Protein AF-A0A4U6MRM3-F1 (afdb_monomer_lite)

Sequence (88 aa):
EAKFIFNAERRIERIEQTQRNDAHKLIEECMIMANISAARFVEKAKEPALFRIHDKPTTEAINSFRSVLAELGLELPGGNKPEPRDYA

Radius of gyration: 20.52 Å; chains: 1; bounding box: 54×26×49 Å

Structure (mmCIF, N/CA/C/O backbone):
data_AF-A0A4U6MRM3-F1
#
_entry.id   AF-A0A4U6MRM3-F1
#
loop_
_atom_site.group_PDB
_atom_site.id
_atom_site.type_symbol
_atom_site.label_atom_id
_atom_site.label_alt_id
_atom_site.label_comp_id
_atom_site.label_asym_id
_atom_site.label_entity_id
_atom_site.label_seq_id
_atom_site.pdbx_PDB_ins_code
_atom_site.Cartn_x
_atom_site.Cartn_y
_atom_site.Cartn_z
_atom_site.occupancy
_atom_site.B_iso_or_equiv
_atom_site.auth_seq_id
_atom_site.auth_comp_id
_atom_site.auth_asym_id
_atom_site.auth_atom_id
_atom_site.pdbx_PDB_model_num
ATOM 1 N N . GLU A 1 1 ? -13.508 1.259 6.159 1.00 92.38 1 GLU A N 1
ATOM 2 C CA . GLU A 1 1 ? -14.139 2.418 5.491 1.00 92.38 1 GLU A CA 1
ATOM 3 C C . GLU A 1 1 ? -15.568 2.576 5.990 1.00 92.38 1 GLU A C 1
ATOM 5 O O . GLU A 1 1 ? -16.141 1.598 6.470 1.00 92.38 1 GLU A O 1
ATOM 10 N N . ALA A 1 2 ? -16.104 3.795 5.943 1.00 97.00 2 ALA A N 1
ATOM 11 C CA . ALA A 1 2 ? -17.479 4.072 6.344 1.00 97.00 2 ALA A CA 1
ATOM 12 C C . ALA A 1 2 ? -18.450 3.751 5.200 1.00 97.00 2 ALA A C 1
ATOM 14 O O . ALA A 1 2 ? -18.188 4.079 4.044 1.00 97.00 2 ALA A O 1
ATOM 15 N N . LYS A 1 3 ? -19.594 3.160 5.538 1.00 98.19 3 LYS A N 1
ATOM 16 C CA . LYS A 1 3 ? -20.731 2.943 4.647 1.00 98.19 3 LYS A CA 1
ATOM 17 C C . LYS A 1 3 ? -21.861 3.864 5.087 1.00 98.19 3 LYS A C 1
ATOM 19 O O . LYS A 1 3 ? -22.462 3.662 6.141 1.00 98.19 3 LYS A O 1
ATOM 24 N N . PHE A 1 4 ? -22.142 4.889 4.294 1.00 98.44 4 PHE A N 1
ATOM 25 C CA . PHE A 1 4 ? -23.243 5.804 4.578 1.00 98.44 4 PHE A CA 1
ATOM 26 C C . PHE A 1 4 ? -24.559 5.212 4.093 1.00 98.44 4 PHE A C 1
ATOM 28 O O . PHE A 1 4 ? -24.690 4.832 2.929 1.00 98.44 4 PHE A O 1
ATOM 35 N N . ILE A 1 5 ? -25.531 5.139 4.997 1.00 98.38 5 ILE A N 1
ATOM 36 C CA . ILE A 1 5 ? -26.904 4.780 4.666 1.00 98.38 5 ILE A CA 1
ATOM 37 C C . ILE A 1 5 ? -27.669 6.079 4.492 1.00 98.38 5 ILE A C 1
ATOM 39 O O . ILE A 1 5 ? -27.736 6.893 5.414 1.00 98.38 5 ILE A O 1
ATOM 43 N N . PHE A 1 6 ? -28.187 6.289 3.288 1.00 98.50 6 PHE A N 1
ATOM 44 C CA . PHE A 1 6 ? -28.886 7.512 2.930 1.00 98.50 6 PHE A CA 1
ATOM 45 C C . PHE A 1 6 ? -30.399 7.339 3.068 1.00 98.50 6 PHE A C 1
ATOM 47 O O . PHE A 1 6 ? -30.937 6.301 2.687 1.00 98.50 6 PHE A O 1
ATOM 54 N N . ASN A 1 7 ? -31.068 8.380 3.562 1.00 97.75 7 ASN A N 1
ATOM 55 C CA . ASN A 1 7 ? -32.523 8.487 3.553 1.00 97.75 7 ASN A CA 1
ATOM 56 C C . ASN A 1 7 ? -33.047 8.943 2.169 1.00 97.75 7 ASN A C 1
ATOM 58 O O . ASN A 1 7 ? -32.271 9.162 1.230 1.00 97.75 7 ASN A O 1
ATOM 62 N N . ALA A 1 8 ? -34.365 9.122 2.036 1.00 98.12 8 ALA A N 1
ATOM 63 C CA . ALA A 1 8 ? -35.005 9.534 0.782 1.00 98.12 8 ALA A CA 1
ATOM 64 C C . ALA A 1 8 ? -34.530 10.910 0.265 1.00 98.12 8 ALA A C 1
ATOM 66 O O . ALA A 1 8 ? -34.462 11.129 -0.944 1.00 98.12 8 ALA A O 1
ATOM 67 N N . GLU A 1 9 ? -34.116 11.815 1.154 1.00 98.12 9 GLU A N 1
ATOM 68 C CA . GLU A 1 9 ? -33.582 13.140 0.812 1.00 98.12 9 GLU A CA 1
ATOM 69 C C . GLU A 1 9 ? -32.077 13.120 0.494 1.00 98.12 9 GLU A C 1
ATOM 71 O O . GLU A 1 9 ? -31.454 14.176 0.366 1.00 98.12 9 GLU A O 1
ATOM 76 N N . ARG A 1 10 ? -31.473 11.928 0.370 1.00 97.19 10 ARG A N 1
ATOM 77 C CA . ARG A 1 10 ? -30.031 11.715 0.155 1.00 97.19 10 ARG A CA 1
ATOM 78 C C . ARG A 1 10 ? -29.160 12.295 1.275 1.00 97.19 10 ARG A C 1
ATOM 80 O O . ARG A 1 10 ? -27.997 12.629 1.049 1.00 97.19 10 ARG A O 1
ATOM 87 N N . ARG A 1 11 ? -29.701 12.393 2.492 1.00 98.25 11 ARG A N 1
ATOM 88 C CA . ARG A 1 11 ? -28.955 12.730 3.713 1.00 98.25 11 ARG A CA 1
ATOM 89 C C . ARG A 1 11 ? -28.542 11.462 4.444 1.00 98.25 11 ARG A C 1
ATOM 91 O O . ARG A 1 11 ? -29.190 10.429 4.307 1.00 98.25 11 ARG A O 1
ATOM 98 N N . ILE A 1 12 ? -27.454 11.538 5.207 1.00 98.31 12 ILE A N 1
ATOM 99 C CA . ILE A 1 12 ? -26.980 10.412 6.017 1.00 98.31 12 ILE A CA 1
ATOM 100 C C . ILE A 1 12 ? -28.009 10.150 7.117 1.00 98.31 12 ILE A C 1
ATOM 102 O O . ILE A 1 12 ? -28.225 10.994 7.982 1.00 98.31 12 ILE A O 1
ATOM 106 N N . GLU A 1 13 ? -28.626 8.977 7.077 1.00 98.44 13 GLU A N 1
ATOM 107 C CA . GLU A 1 13 ? -29.489 8.469 8.140 1.00 98.44 13 GLU A CA 1
ATOM 108 C C . GLU A 1 13 ? -28.642 7.843 9.250 1.00 98.44 13 GLU A C 1
ATOM 110 O O . GLU A 1 13 ? -28.848 8.104 10.432 1.00 98.44 13 GLU A O 1
ATOM 115 N N . ARG A 1 14 ? -27.647 7.038 8.859 1.00 98.12 14 ARG A N 1
ATOM 116 C CA . ARG A 1 14 ? -26.669 6.433 9.766 1.00 98.12 14 ARG A CA 1
ATOM 117 C C . ARG A 1 14 ? -25.384 6.056 9.043 1.00 98.12 14 ARG A C 1
ATOM 119 O O . ARG A 1 14 ? -25.324 5.988 7.813 1.00 98.12 14 ARG A O 1
ATOM 126 N N . ILE A 1 15 ? -24.362 5.781 9.840 1.00 98.50 15 ILE A N 1
ATOM 127 C CA . ILE A 1 15 ? -23.043 5.362 9.380 1.00 98.50 15 ILE A CA 1
ATOM 128 C C . ILE A 1 15 ? -22.808 3.936 9.869 1.00 98.50 15 ILE A C 1
ATOM 130 O O . ILE A 1 15 ? -22.895 3.660 11.062 1.00 98.50 15 ILE A O 1
ATOM 134 N N . GLU A 1 16 ? -22.508 3.038 8.938 1.00 98.25 16 GLU A N 1
ATOM 135 C CA . GLU A 1 16 ? -22.146 1.648 9.205 1.00 98.25 16 GLU A CA 1
ATOM 136 C C . GLU A 1 16 ? -20.677 1.401 8.835 1.00 98.25 16 GLU A C 1
ATOM 138 O O . GLU A 1 16 ? -20.054 2.173 8.101 1.00 98.25 16 GLU A O 1
ATOM 143 N N . GLN A 1 17 ? -20.109 0.298 9.321 1.00 98.06 17 GLN A N 1
ATOM 144 C CA . GLN A 1 17 ? -18.789 -0.161 8.899 1.00 98.06 17 GLN A CA 1
ATOM 145 C C . GLN A 1 17 ? -18.907 -1.030 7.639 1.00 98.06 17 GLN A C 1
ATOM 147 O O . GLN A 1 17 ? -19.695 -1.978 7.603 1.00 98.06 17 GLN A O 1
ATOM 152 N N . THR A 1 18 ? -18.099 -0.747 6.613 1.00 97.56 18 THR A N 1
ATOM 153 C CA . THR A 1 18 ? -18.007 -1.613 5.428 1.00 97.56 18 THR A CA 1
ATOM 154 C C . THR A 1 18 ? -17.453 -2.986 5.812 1.00 97.56 18 THR A C 1
ATOM 156 O O . THR A 1 18 ? -16.413 -3.082 6.464 1.00 97.56 18 THR A O 1
ATOM 159 N N . GLN A 1 19 ? -18.128 -4.050 5.376 1.00 97.12 19 GLN A N 1
ATOM 160 C CA . GLN A 1 19 ? -17.705 -5.434 5.599 1.00 97.12 19 GLN A CA 1
ATOM 161 C C . GLN A 1 19 ? -16.827 -5.915 4.437 1.00 97.12 19 GLN A C 1
ATOM 163 O O . GLN A 1 19 ? -17.295 -5.983 3.302 1.00 97.12 19 GLN A O 1
ATOM 168 N N . ARG A 1 20 ? -15.565 -6.274 4.714 1.00 97.69 20 ARG A N 1
ATOM 169 C CA . ARG A 1 20 ? -14.624 -6.830 3.725 1.00 97.69 20 ARG A CA 1
ATOM 170 C C . ARG A 1 20 ? -14.505 -8.341 3.909 1.00 97.69 20 ARG A C 1
ATOM 172 O O . ARG A 1 20 ? -13.784 -8.814 4.782 1.00 97.69 20 ARG A O 1
ATOM 179 N N . ASN A 1 21 ? -15.227 -9.084 3.078 1.00 97.69 21 ASN A N 1
ATOM 180 C CA . ASN A 1 21 ? -15.182 -10.549 3.032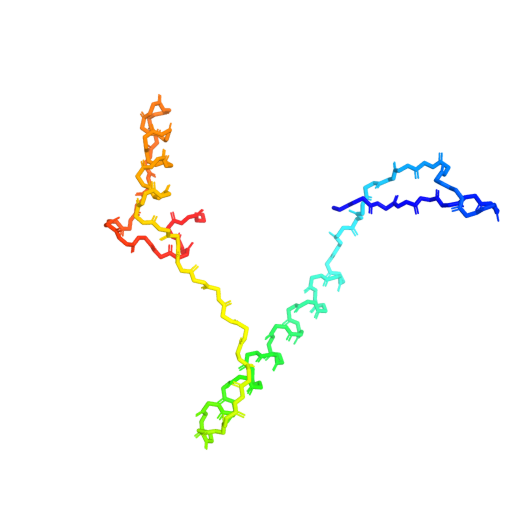 1.00 97.69 21 ASN A CA 1
ATOM 181 C C . ASN A 1 21 ? -14.232 -11.067 1.931 1.00 97.69 21 ASN A C 1
ATOM 183 O O . ASN A 1 21 ? -13.649 -10.284 1.178 1.00 97.69 21 ASN A O 1
ATOM 187 N N . ASP A 1 22 ? -14.111 -12.388 1.818 1.00 98.50 22 ASP A N 1
ATOM 188 C CA . ASP A 1 22 ? -13.171 -13.028 0.892 1.00 98.50 22 ASP A CA 1
ATOM 189 C C . ASP A 1 22 ? -13.505 -12.811 -0.587 1.00 98.50 22 ASP A C 1
ATOM 191 O 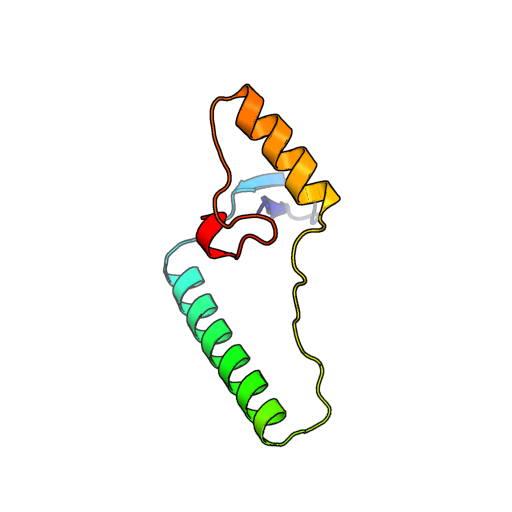O . ASP A 1 22 ? -12.592 -12.791 -1.406 1.00 98.50 22 ASP A O 1
ATOM 195 N N . ALA A 1 23 ? -14.767 -12.549 -0.944 1.00 98.44 23 ALA A N 1
ATOM 196 C CA . ALA A 1 23 ? -15.117 -12.201 -2.321 1.00 98.44 23 ALA A CA 1
ATOM 197 C C . ALA A 1 23 ? -14.467 -10.874 -2.748 1.00 98.44 23 ALA A C 1
ATOM 199 O O . ALA A 1 23 ? -13.955 -10.766 -3.860 1.00 98.44 23 ALA A O 1
ATOM 200 N N . HIS A 1 24 ? -14.421 -9.883 -1.851 1.00 98.25 24 HIS A N 1
ATOM 201 C CA . HIS A 1 24 ? -13.739 -8.615 -2.124 1.00 98.25 24 HIS A CA 1
ATOM 202 C C . HIS A 1 24 ? -12.234 -8.830 -2.319 1.00 98.25 24 HIS A C 1
ATOM 204 O O . HIS A 1 24 ? -11.665 -8.314 -3.276 1.00 98.25 24 HIS A O 1
ATOM 210 N N . LYS A 1 25 ? -11.609 -9.631 -1.442 1.00 98.12 25 LYS A N 1
ATOM 211 C CA . LYS A 1 25 ? -10.172 -9.939 -1.511 1.00 98.12 25 LYS A CA 1
ATOM 212 C C . LYS A 1 25 ? -9.817 -10.722 -2.774 1.00 98.12 25 LYS A C 1
ATOM 214 O O . LYS A 1 25 ? -8.827 -10.412 -3.416 1.00 98.12 25 LYS A O 1
ATOM 219 N N . LEU A 1 26 ? -10.640 -11.698 -3.162 1.00 98.44 26 LEU A N 1
ATOM 220 C CA . LEU A 1 26 ? -10.436 -12.476 -4.385 1.00 98.44 26 LEU A CA 1
ATOM 221 C C . LEU A 1 26 ? -10.376 -11.565 -5.613 1.00 98.44 26 LEU A C 1
ATOM 223 O O . LEU A 1 26 ? -9.448 -11.662 -6.411 1.00 98.44 26 LEU A O 1
ATOM 227 N N . ILE A 1 27 ? -11.358 -10.672 -5.752 1.00 98.62 27 ILE A N 1
ATOM 228 C CA . ILE A 1 27 ? -11.406 -9.741 -6.881 1.00 98.62 27 ILE A CA 1
ATOM 229 C C . ILE A 1 27 ? -10.211 -8.786 -6.851 1.00 98.62 27 ILE A C 1
ATOM 231 O O . ILE A 1 27 ? -9.597 -8.553 -7.890 1.00 98.62 27 ILE A O 1
ATOM 235 N N . GLU A 1 28 ? -9.850 -8.268 -5.680 1.00 98.38 28 GLU A N 1
ATOM 236 C CA . GLU A 1 28 ? -8.682 -7.403 -5.504 1.00 98.38 28 GLU A CA 1
ATOM 237 C C . GLU A 1 28 ? -7.382 -8.091 -5.935 1.00 98.38 28 GLU A C 1
ATOM 239 O O . GLU A 1 28 ? -6.656 -7.535 -6.756 1.00 98.38 28 GLU A O 1
ATOM 244 N N . GLU A 1 29 ? -7.128 -9.322 -5.489 1.00 98.50 29 GLU A N 1
ATOM 245 C CA . GLU A 1 29 ? -5.933 -10.083 -5.873 1.00 98.50 29 GLU A CA 1
ATOM 246 C C . GLU A 1 29 ? -5.905 -10.396 -7.375 1.00 98.50 29 GLU A C 1
ATOM 248 O O . GLU A 1 29 ? -4.866 -10.256 -8.028 1.00 98.50 29 GLU A O 1
ATOM 253 N N . CYS A 1 30 ? -7.052 -10.738 -7.974 1.00 98.62 30 CYS A N 1
ATOM 254 C CA . CYS A 1 30 ? -7.152 -10.898 -9.425 1.00 98.62 30 CYS A CA 1
ATOM 255 C C . CYS A 1 30 ? -6.751 -9.615 -10.167 1.00 98.62 30 CYS A C 1
ATOM 257 O O . CYS A 1 30 ? -6.005 -9.671 -11.149 1.00 98.62 30 CYS A O 1
ATOM 259 N N . MET A 1 31 ? -7.216 -8.455 -9.698 1.00 98.69 31 MET A N 1
ATOM 260 C CA . MET A 1 31 ? -6.874 -7.169 -10.306 1.00 98.69 31 MET A CA 1
ATOM 261 C C . MET A 1 31 ? -5.411 -6.788 -10.064 1.00 98.69 31 MET A C 1
ATOM 263 O O . MET A 1 31 ? -4.759 -6.286 -10.978 1.00 98.69 31 MET A O 1
ATOM 267 N N . ILE A 1 32 ? -4.856 -7.066 -8.881 1.00 98.56 32 ILE A N 1
ATOM 268 C CA . ILE A 1 32 ? -3.431 -6.863 -8.584 1.00 98.56 32 ILE A CA 1
ATOM 269 C C . ILE A 1 32 ? -2.573 -7.664 -9.568 1.00 98.56 32 ILE A C 1
ATOM 271 O O . ILE A 1 32 ? -1.661 -7.107 -10.179 1.00 98.56 32 ILE A O 1
ATOM 275 N N . MET A 1 33 ? -2.902 -8.934 -9.808 1.00 98.69 33 MET A N 1
ATOM 276 C CA . MET A 1 33 ? -2.172 -9.776 -10.761 1.00 98.69 33 MET A CA 1
ATOM 277 C C . MET A 1 33 ? -2.266 -9.265 -12.203 1.00 98.69 33 MET A C 1
ATOM 279 O O . MET A 1 33 ? -1.267 -9.283 -12.933 1.00 98.69 33 MET A O 1
ATOM 283 N N . ALA A 1 34 ? -3.433 -8.764 -12.613 1.00 98.69 34 ALA A N 1
ATOM 284 C CA . ALA A 1 34 ? -3.606 -8.128 -13.916 1.00 98.69 34 ALA A CA 1
ATOM 285 C C . ALA A 1 34 ? -2.750 -6.855 -14.042 1.00 98.69 34 ALA A C 1
ATOM 287 O O . ALA A 1 34 ? -2.039 -6.685 -15.033 1.00 98.69 34 ALA A O 1
ATOM 288 N N . ASN A 1 35 ? -2.736 -6.011 -13.009 1.00 98.56 35 ASN A N 1
ATOM 289 C CA . ASN A 1 35 ? -1.949 -4.778 -12.975 1.00 98.56 35 ASN A CA 1
ATOM 290 C C . ASN A 1 35 ? -0.440 -5.054 -13.006 1.00 98.56 35 ASN A C 1
ATOM 292 O O . ASN A 1 35 ? 0.286 -4.405 -13.759 1.00 98.56 35 ASN A O 1
ATOM 296 N N . ILE A 1 36 ? 0.037 -6.053 -12.254 1.00 98.69 36 ILE A N 1
ATOM 297 C CA . ILE A 1 36 ? 1.437 -6.504 -12.299 1.00 98.69 36 ILE A CA 1
ATOM 298 C C . ILE A 1 36 ? 1.796 -6.982 -13.710 1.00 98.69 36 ILE A C 1
ATOM 300 O O . ILE A 1 36 ? 2.870 -6.664 -14.221 1.00 98.69 36 ILE A O 1
ATOM 304 N N . SER A 1 37 ? 0.900 -7.730 -14.356 1.00 98.69 37 SER A N 1
ATOM 305 C CA . SER A 1 37 ? 1.118 -8.237 -15.713 1.00 98.69 37 SER A CA 1
ATOM 306 C C . SER A 1 37 ? 1.186 -7.107 -16.741 1.00 98.69 37 SER A C 1
ATOM 308 O O . SER A 1 37 ? 2.091 -7.102 -17.573 1.00 98.69 37 SER A O 1
ATOM 310 N N . ALA A 1 38 ? 0.288 -6.122 -16.651 1.00 98.69 38 ALA A N 1
ATOM 311 C CA . ALA A 1 38 ? 0.296 -4.942 -17.511 1.00 98.69 38 ALA A CA 1
ATOM 312 C C . ALA A 1 38 ? 1.585 -4.125 -17.340 1.00 98.69 38 ALA A C 1
ATOM 314 O O . ALA A 1 38 ? 2.236 -3.808 -18.334 1.00 98.69 38 ALA A O 1
ATOM 315 N N . ALA A 1 39 ? 1.999 -3.864 -16.094 1.00 98.69 39 ALA A N 1
ATOM 316 C CA . ALA A 1 39 ? 3.241 -3.154 -15.791 1.00 98.69 39 ALA A CA 1
ATOM 317 C C . ALA A 1 39 ? 4.466 -3.874 -16.379 1.00 98.69 39 ALA A C 1
ATOM 319 O O . ALA A 1 39 ? 5.266 -3.256 -17.077 1.00 98.69 39 ALA A O 1
ATOM 320 N N . ARG A 1 40 ? 4.572 -5.196 -16.183 1.00 98.62 40 ARG A N 1
ATOM 321 C CA . ARG A 1 40 ? 5.658 -6.012 -16.754 1.00 98.62 40 ARG A CA 1
ATOM 322 C C . ARG A 1 40 ? 5.650 -6.021 -18.280 1.00 98.62 40 ARG A C 1
ATOM 324 O O . ARG A 1 40 ? 6.711 -6.064 -18.896 1.00 98.62 40 ARG A O 1
ATOM 331 N N . PHE A 1 41 ? 4.470 -6.022 -18.897 1.00 98.75 41 PHE A N 1
ATOM 332 C CA . PHE A 1 41 ? 4.336 -6.033 -20.350 1.00 98.75 41 PHE A CA 1
ATOM 333 C C . PHE A 1 41 ? 4.886 -4.747 -20.977 1.00 98.75 41 PHE A C 1
ATOM 335 O O . PHE A 1 41 ? 5.744 -4.822 -21.858 1.00 98.75 41 PHE A O 1
ATOM 342 N N . VAL A 1 42 ? 4.449 -3.582 -20.487 1.00 98.62 42 VAL A N 1
ATOM 343 C CA . VAL A 1 42 ? 4.912 -2.281 -21.003 1.00 98.62 42 VAL A CA 1
ATOM 344 C C . VAL A 1 42 ? 6.376 -2.015 -20.651 1.00 98.62 42 VAL A C 1
ATOM 346 O O . VAL A 1 42 ? 7.126 -1.528 -21.493 1.00 98.62 42 VAL A O 1
ATOM 349 N N . GLU A 1 43 ? 6.825 -2.428 -19.460 1.00 98.44 43 GLU A N 1
ATOM 350 C CA . GLU A 1 43 ? 8.230 -2.341 -19.045 1.00 98.44 43 GLU A CA 1
ATOM 351 C C . GLU A 1 43 ? 9.137 -3.168 -19.964 1.00 98.44 43 GLU A C 1
ATOM 353 O O . GLU A 1 43 ? 10.154 -2.671 -20.450 1.00 98.44 43 GLU A O 1
ATOM 358 N N . LYS A 1 44 ? 8.745 -4.411 -20.277 1.00 98.50 44 LYS A N 1
ATOM 359 C CA . LYS A 1 44 ? 9.488 -5.278 -21.203 1.00 98.50 44 LYS A CA 1
ATOM 360 C C . LYS A 1 44 ? 9.579 -4.676 -22.605 1.00 98.50 44 LYS A C 1
ATOM 362 O O . LYS A 1 44 ? 10.611 -4.823 -23.259 1.00 98.50 44 LYS A O 1
ATOM 367 N N . ALA A 1 45 ? 8.518 -4.013 -23.062 1.00 98.44 45 ALA A N 1
ATOM 368 C CA . ALA A 1 45 ? 8.493 -3.309 -24.341 1.00 98.44 45 ALA A CA 1
ATOM 369 C C . ALA A 1 45 ? 9.265 -1.975 -24.319 1.00 98.44 45 ALA A C 1
ATOM 371 O O . ALA A 1 45 ? 9.505 -1.409 -25.381 1.00 98.44 45 ALA A O 1
ATOM 372 N N . LYS A 1 46 ? 9.676 -1.488 -23.135 1.00 98.00 46 LYS A N 1
ATOM 373 C CA . LYS A 1 46 ? 10.194 -0.126 -22.907 1.00 98.00 46 LYS A CA 1
ATOM 374 C C . LYS A 1 46 ? 9.243 0.957 -23.424 1.00 98.00 46 LYS A C 1
ATOM 376 O O . LYS A 1 46 ? 9.682 2.020 -23.860 1.00 98.00 46 LYS A O 1
ATOM 381 N N . GLU A 1 47 ? 7.947 0.671 -23.372 1.00 98.31 47 GLU A N 1
ATOM 382 C CA . GLU A 1 47 ? 6.911 1.597 -23.807 1.00 98.31 47 GLU A CA 1
ATOM 383 C C . GLU A 1 47 ? 6.731 2.695 -22.746 1.00 98.31 47 GLU A C 1
ATOM 385 O O . GLU A 1 47 ? 6.626 2.374 -21.555 1.00 98.31 47 GLU A O 1
ATOM 390 N N . PRO A 1 48 ? 6.683 3.983 -23.130 1.00 98.38 48 PRO A N 1
ATOM 391 C CA . PRO A 1 48 ? 6.342 5.054 -22.204 1.00 98.38 48 PRO A CA 1
ATOM 392 C C . PRO A 1 48 ? 4.953 4.831 -21.591 1.00 98.38 48 PRO A C 1
ATOM 394 O O . PRO A 1 48 ? 3.931 4.916 -22.267 1.00 98.38 48 PRO A O 1
ATOM 397 N N . ALA A 1 49 ? 4.911 4.566 -20.287 1.00 98.19 49 ALA A N 1
ATOM 398 C CA . ALA A 1 49 ? 3.679 4.302 -19.555 1.00 98.19 49 ALA A CA 1
ATOM 399 C C . ALA A 1 49 ? 3.725 4.911 -18.150 1.00 98.19 49 ALA A C 1
ATOM 401 O O . ALA A 1 49 ? 4.794 5.136 -17.578 1.00 98.19 49 ALA A O 1
ATOM 402 N N . LEU A 1 50 ? 2.547 5.163 -17.578 1.00 98.50 50 LEU A N 1
ATOM 403 C CA . LEU A 1 50 ? 2.422 5.598 -16.190 1.00 98.50 50 LEU A CA 1
ATOM 404 C C . LEU A 1 50 ? 2.434 4.383 -15.263 1.00 98.50 50 LEU A C 1
ATOM 406 O O . LEU A 1 50 ? 1.566 3.515 -15.348 1.00 98.50 50 LEU A O 1
ATOM 410 N N . PHE A 1 51 ? 3.392 4.354 -14.340 1.00 98.06 51 PHE A N 1
ATOM 411 C CA . PHE A 1 51 ? 3.477 3.328 -13.308 1.00 98.06 51 PHE A CA 1
ATOM 412 C C . PHE A 1 51 ? 2.800 3.789 -12.020 1.00 98.06 51 PHE A C 1
ATOM 414 O O . PHE A 1 51 ? 2.884 4.952 -11.622 1.00 98.06 51 PHE A O 1
A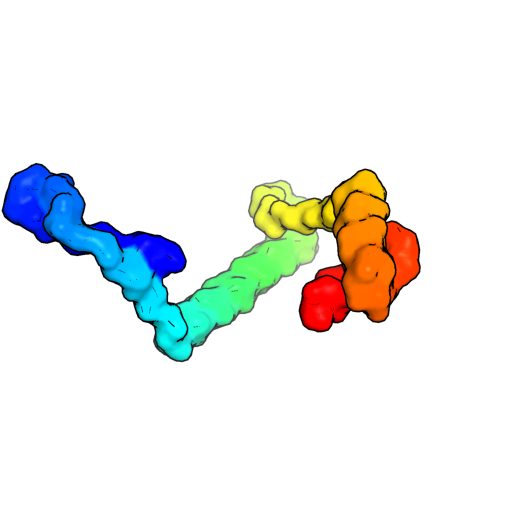TOM 421 N N . ARG A 1 52 ? 2.172 2.844 -11.318 1.00 98.25 52 ARG A N 1
ATOM 422 C CA . ARG A 1 52 ? 1.689 3.057 -9.954 1.00 98.25 52 ARG A CA 1
ATOM 423 C C . ARG A 1 52 ? 2.826 2.782 -8.969 1.00 98.25 52 ARG A C 1
ATOM 425 O O . ARG A 1 52 ? 2.912 1.691 -8.415 1.00 98.25 52 ARG A O 1
ATOM 432 N N . ILE A 1 53 ? 3.710 3.760 -8.789 1.00 96.75 53 ILE A N 1
ATOM 433 C CA . ILE A 1 53 ? 4.827 3.675 -7.838 1.00 96.75 53 ILE A CA 1
ATOM 434 C C . ILE A 1 53 ? 4.398 4.114 -6.433 1.00 96.75 53 ILE A C 1
ATOM 436 O O . ILE A 1 53 ? 3.524 4.967 -6.278 1.00 96.75 53 ILE A O 1
ATOM 440 N N . HIS A 1 54 ? 5.021 3.525 -5.416 1.00 96.56 54 HIS A N 1
ATOM 441 C CA . HIS A 1 54 ? 4.934 3.963 -4.027 1.00 96.56 54 HIS A CA 1
ATOM 442 C C . HIS A 1 54 ? 6.350 3.983 -3.456 1.00 96.56 54 HIS A C 1
ATOM 444 O O . HIS A 1 54 ? 7.005 2.942 -3.395 1.00 96.56 54 HIS A O 1
ATOM 450 N N . ASP A 1 55 ? 6.823 5.161 -3.055 1.00 96.56 55 ASP A N 1
ATOM 451 C CA . ASP A 1 55 ? 8.193 5.333 -2.577 1.00 96.56 55 ASP A CA 1
ATOM 452 C C . ASP A 1 55 ? 8.404 4.755 -1.174 1.00 96.56 55 ASP A C 1
ATOM 454 O O . ASP A 1 55 ? 7.461 4.495 -0.419 1.00 96.56 55 ASP A O 1
ATOM 458 N N . LYS A 1 56 ? 9.677 4.545 -0.828 1.00 95.44 56 LYS A N 1
ATOM 459 C CA . LYS A 1 56 ? 10.086 4.120 0.513 1.00 95.44 56 LYS A CA 1
ATOM 460 C C . LYS A 1 56 ? 9.878 5.253 1.531 1.00 95.44 56 LYS A C 1
ATOM 462 O O . LYS A 1 56 ? 9.969 6.423 1.154 1.00 95.44 56 LYS A O 1
ATOM 467 N N . PRO A 1 57 ? 9.663 4.931 2.820 1.00 96.88 57 PRO A N 1
ATOM 468 C CA . PRO A 1 57 ? 9.647 5.937 3.879 1.00 96.88 57 PRO A CA 1
ATOM 469 C C . PRO A 1 57 ? 10.949 6.749 3.920 1.00 96.88 57 PRO A C 1
ATOM 471 O O . PRO A 1 57 ? 12.024 6.231 3.608 1.00 96.88 57 PRO A O 1
ATOM 474 N N . THR A 1 58 ? 10.861 8.016 4.329 1.00 97.44 58 THR A N 1
ATOM 475 C CA . THR A 1 58 ? 12.047 8.865 4.494 1.00 97.44 58 THR A CA 1
ATOM 476 C C . THR A 1 58 ? 12.879 8.430 5.701 1.00 97.44 58 THR A C 1
ATOM 478 O O . THR A 1 58 ? 12.373 7.801 6.635 1.00 97.44 58 THR A O 1
ATOM 481 N N . THR A 1 59 ? 14.164 8.795 5.708 1.00 96.88 59 THR A N 1
ATOM 482 C CA . THR A 1 59 ? 15.075 8.522 6.831 1.00 96.88 59 THR A CA 1
ATOM 483 C C . THR A 1 59 ? 14.531 9.094 8.140 1.00 96.88 59 THR A C 1
ATOM 485 O O . THR A 1 59 ? 14.571 8.436 9.176 1.00 96.88 59 THR A O 1
ATOM 488 N N . GLU A 1 60 ? 13.974 10.303 8.090 1.00 97.62 60 GLU A N 1
ATOM 489 C CA . GLU A 1 60 ? 13.385 10.984 9.239 1.00 97.62 60 GLU A CA 1
ATOM 490 C C . GLU A 1 60 ? 12.175 10.210 9.770 1.00 97.62 60 GLU A C 1
ATOM 492 O O . GLU A 1 60 ? 12.100 9.961 10.970 1.00 97.62 60 GLU A O 1
ATOM 497 N N . ALA A 1 61 ? 11.280 9.749 8.887 1.00 97.56 61 ALA A N 1
ATOM 498 C CA . ALA A 1 61 ? 10.117 8.955 9.279 1.00 97.56 61 ALA A CA 1
ATOM 499 C C . ALA A 1 61 ? 10.521 7.627 9.942 1.00 97.56 61 ALA A C 1
ATOM 501 O O . ALA A 1 61 ? 9.937 7.242 10.955 1.00 97.56 61 ALA A O 1
ATOM 502 N N . ILE A 1 62 ? 11.548 6.951 9.413 1.00 97.88 62 ILE A N 1
ATOM 503 C CA . ILE A 1 62 ? 12.084 5.711 9.995 1.00 97.88 62 ILE A CA 1
ATOM 504 C C . ILE A 1 62 ? 12.666 5.973 11.386 1.00 97.88 62 ILE A C 1
ATOM 506 O O . ILE A 1 62 ? 12.378 5.228 12.321 1.00 97.88 62 ILE A O 1
ATOM 510 N N . ASN A 1 63 ? 13.466 7.029 11.536 1.00 97.50 63 ASN A N 1
ATOM 511 C CA . ASN A 1 63 ? 14.103 7.362 12.808 1.00 97.50 63 ASN A CA 1
ATOM 512 C C . ASN A 1 63 ? 13.071 7.734 13.873 1.00 97.50 63 ASN A C 1
ATOM 514 O O . ASN A 1 63 ? 13.126 7.197 14.976 1.00 97.50 63 ASN A O 1
ATOM 518 N N . SER A 1 64 ? 12.096 8.583 13.537 1.00 97.94 64 SER A N 1
ATOM 519 C CA . SER A 1 64 ? 11.014 8.941 14.457 1.00 97.94 64 SER A CA 1
ATOM 520 C C . SER A 1 64 ? 10.202 7.719 14.883 1.00 97.94 64 SER A C 1
ATOM 522 O O . SER A 1 64 ? 9.909 7.564 16.065 1.00 97.94 64 SER A O 1
ATOM 524 N N . PHE A 1 65 ? 9.883 6.817 13.952 1.00 97.94 65 PHE A N 1
ATOM 525 C CA . PHE A 1 65 ? 9.163 5.588 14.279 1.00 97.94 65 PHE A CA 1
ATOM 526 C C . PHE A 1 65 ? 9.982 4.661 15.189 1.00 97.94 65 PHE A C 1
ATOM 528 O O . PHE A 1 65 ? 9.455 4.127 16.163 1.00 97.94 65 PHE A O 1
ATOM 535 N N . ARG A 1 66 ? 11.289 4.528 14.938 1.00 98.00 66 ARG A N 1
ATOM 536 C CA . ARG A 1 66 ? 12.201 3.764 15.802 1.00 98.00 66 ARG A CA 1
ATOM 537 C C . ARG A 1 66 ? 12.309 4.329 17.208 1.00 98.00 66 ARG A C 1
ATOM 539 O O . ARG A 1 66 ? 12.361 3.541 18.141 1.00 98.00 66 ARG A O 1
ATOM 546 N N . SER A 1 67 ? 12.324 5.650 17.372 1.00 98.00 67 SER A N 1
ATOM 547 C CA . SER A 1 67 ? 12.320 6.267 18.702 1.00 98.00 67 SER A CA 1
ATOM 548 C C . SER A 1 67 ? 11.083 5.859 19.503 1.00 98.00 67 SER A C 1
ATOM 550 O O . SER A 1 67 ? 11.221 5.439 20.646 1.00 98.00 67 SER A O 1
ATOM 552 N N . VAL A 1 68 ? 9.898 5.884 18.880 1.00 98.38 68 VAL A N 1
ATOM 553 C CA . VAL A 1 68 ? 8.649 5.438 19.524 1.00 98.38 68 VAL A CA 1
ATOM 554 C C . VAL A 1 68 ? 8.705 3.952 19.882 1.00 98.38 68 VAL A C 1
ATOM 556 O O . VAL A 1 68 ? 8.337 3.572 20.989 1.00 98.38 68 VAL A O 1
ATOM 559 N N . LEU A 1 69 ? 9.182 3.096 18.973 1.00 98.06 69 LEU A N 1
ATOM 560 C CA . LEU A 1 69 ? 9.320 1.663 19.253 1.00 98.06 69 LEU A CA 1
ATOM 561 C C . LEU A 1 69 ? 10.310 1.392 20.393 1.00 98.06 69 LEU A C 1
ATOM 563 O O . LEU A 1 69 ? 10.014 0.577 21.264 1.00 98.06 69 LEU A O 1
ATOM 567 N N . ALA A 1 70 ? 11.437 2.105 20.427 1.00 97.69 70 ALA A N 1
ATOM 568 C CA . ALA A 1 70 ? 12.461 1.942 21.453 1.00 97.69 70 ALA A CA 1
ATOM 569 C C . ALA A 1 70 ? 11.935 2.274 22.859 1.00 97.69 70 ALA A C 1
ATOM 571 O O . ALA A 1 70 ? 12.249 1.560 23.809 1.00 97.69 70 ALA A O 1
ATOM 572 N N . GLU A 1 71 ? 11.083 3.296 22.997 1.00 98.12 71 GLU A N 1
ATOM 573 C CA . GLU A 1 71 ? 10.403 3.612 24.265 1.00 98.12 71 GLU A CA 1
ATOM 574 C C . GLU A 1 71 ? 9.482 2.478 24.744 1.00 98.12 71 GLU A C 1
ATOM 576 O O . GLU A 1 71 ? 9.275 2.308 25.946 1.00 98.12 71 GLU A O 1
ATOM 581 N N . LEU A 1 72 ? 8.967 1.668 23.816 1.00 98.12 72 LEU A N 1
ATOM 582 C CA . LEU A 1 72 ? 8.141 0.490 24.092 1.00 98.12 72 LEU A CA 1
ATOM 583 C C . LEU A 1 72 ? 8.959 -0.809 24.218 1.00 98.12 72 LEU A C 1
ATOM 585 O O . LEU A 1 72 ? 8.375 -1.875 24.410 1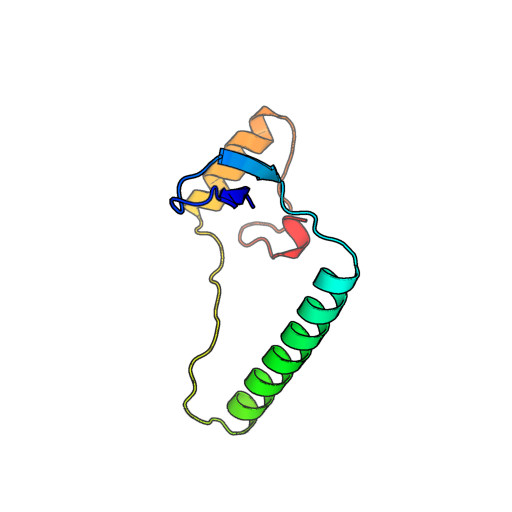.00 98.12 72 LEU A O 1
ATOM 589 N N . GLY A 1 73 ? 10.290 -0.747 24.099 1.00 97.50 73 GLY A N 1
ATOM 590 C CA . GLY A 1 73 ? 11.165 -1.925 24.089 1.00 97.50 73 GLY A CA 1
ATOM 591 C C . GLY A 1 73 ? 11.047 -2.782 22.821 1.00 97.50 73 GLY A C 1
ATOM 592 O O . GLY A 1 73 ? 11.342 -3.975 22.859 1.00 97.50 73 GLY A O 1
ATOM 593 N N . LEU A 1 74 ? 10.587 -2.193 21.715 1.00 98.12 74 LEU A N 1
ATOM 594 C CA . LEU A 1 74 ? 10.440 -2.828 20.406 1.00 98.12 74 LEU A CA 1
ATOM 595 C C . LEU A 1 74 ? 11.484 -2.294 19.416 1.00 98.12 74 LEU A C 1
ATOM 597 O O . LEU A 1 74 ? 11.985 -1.178 19.548 1.00 98.12 74 LEU A O 1
ATOM 601 N N . GLU A 1 75 ? 11.765 -3.071 18.371 1.00 96.69 75 GLU A N 1
ATOM 602 C CA . GLU A 1 75 ? 12.713 -2.701 17.318 1.00 96.69 75 GLU A CA 1
ATOM 603 C C . GLU A 1 75 ? 12.117 -2.919 15.923 1.00 96.69 75 GLU A C 1
ATOM 605 O O . GLU A 1 75 ? 11.386 -3.879 15.689 1.00 96.69 75 GLU A O 1
ATOM 610 N N . LEU A 1 76 ? 12.472 -2.038 14.980 1.00 97.62 76 LEU A N 1
ATOM 611 C CA . LEU A 1 76 ? 12.223 -2.238 13.550 1.00 97.62 76 LEU A CA 1
ATOM 612 C C . LEU A 1 76 ? 13.486 -2.834 12.896 1.00 97.62 76 LEU A C 1
ATOM 614 O O . LEU A 1 76 ? 14.481 -2.094 12.784 1.00 97.62 76 LEU A O 1
ATOM 618 N N . PRO A 1 77 ? 13.462 -4.105 12.436 1.00 95.81 77 PRO A N 1
ATOM 619 C CA . PRO A 1 77 ? 14.599 -4.747 11.772 1.00 95.81 77 PRO A CA 1
ATOM 620 C C . PRO A 1 77 ? 14.902 -4.119 10.395 1.00 95.81 77 PRO A C 1
ATOM 622 O O . PRO A 1 77 ? 14.377 -3.069 10.035 1.00 95.81 77 PRO A O 1
ATOM 625 N N . GLY A 1 78 ? 15.822 -4.711 9.625 1.00 94.31 78 GLY A N 1
ATOM 626 C CA . GLY A 1 78 ? 16.117 -4.252 8.255 1.00 94.31 78 GLY A CA 1
ATOM 627 C C . GLY A 1 78 ? 17.164 -3.131 8.134 1.00 94.31 78 GLY A C 1
ATOM 628 O O 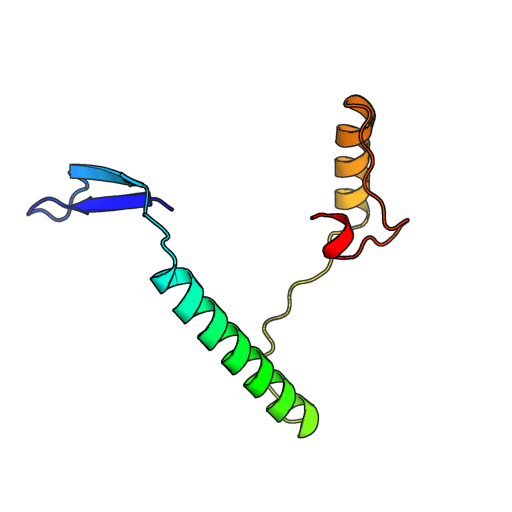. GLY A 1 78 ? 17.362 -2.566 7.059 1.00 94.31 78 GLY A O 1
ATOM 629 N N . GLY A 1 79 ? 17.883 -2.804 9.214 1.00 94.50 79 GLY A N 1
ATOM 630 C CA . GLY A 1 79 ? 18.994 -1.839 9.189 1.00 94.50 79 GLY A CA 1
ATOM 631 C C . GLY A 1 79 ? 18.566 -0.422 8.777 1.00 94.50 79 GLY A C 1
ATOM 632 O O . GLY A 1 79 ? 17.457 0.012 9.061 1.00 94.50 79 GLY A O 1
ATOM 633 N N . ASN A 1 80 ? 19.425 0.350 8.107 1.00 93.38 80 ASN A N 1
ATOM 634 C CA . ASN A 1 80 ? 19.112 1.756 7.780 1.00 93.38 80 ASN A CA 1
ATOM 635 C C . ASN A 1 80 ? 18.039 1.932 6.691 1.00 93.38 80 ASN A C 1
ATOM 637 O O . ASN A 1 80 ? 17.485 3.019 6.559 1.00 93.38 80 ASN A O 1
ATOM 641 N N . LYS A 1 81 ? 17.766 0.891 5.898 1.00 94.44 81 LYS A N 1
ATOM 642 C CA . LYS A 1 81 ? 16.794 0.901 4.797 1.00 94.44 81 LYS A CA 1
ATOM 643 C C . LYS A 1 81 ? 15.920 -0.358 4.885 1.00 94.44 81 LYS A C 1
ATOM 645 O O . LYS A 1 81 ? 16.129 -1.269 4.086 1.00 94.44 81 LYS A O 1
ATOM 650 N N . PRO A 1 82 ? 15.001 -0.426 5.861 1.00 96.69 82 PRO A N 1
ATOM 651 C CA . PRO A 1 82 ? 14.074 -1.545 5.984 1.00 96.69 82 PRO A CA 1
ATOM 652 C C . PRO A 1 82 ? 13.247 -1.720 4.704 1.00 96.69 82 PRO A C 1
ATOM 654 O O . PRO A 1 82 ? 12.864 -0.750 4.042 1.00 96.69 82 PRO A O 1
ATOM 657 N N . GLU A 1 83 ? 12.982 -2.971 4.355 1.00 97.19 83 GLU A N 1
ATOM 658 C CA . GLU A 1 83 ? 12.139 -3.370 3.231 1.00 97.19 83 GLU A CA 1
ATOM 659 C C . GLU A 1 83 ? 10.712 -3.676 3.717 1.00 97.19 83 GLU A C 1
ATOM 661 O O . GLU A 1 83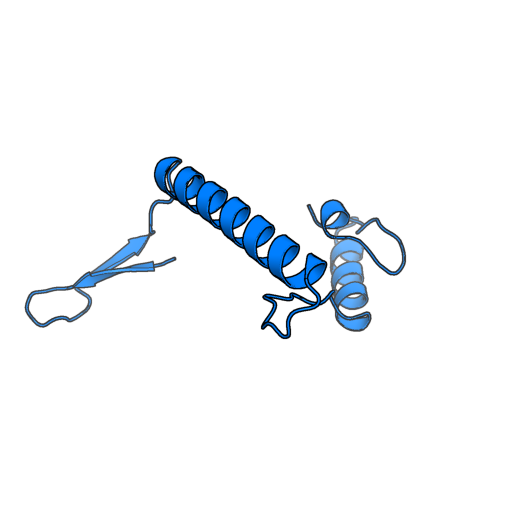 ? 10.504 -3.879 4.911 1.00 97.19 83 GLU A O 1
ATOM 666 N N . PRO A 1 84 ? 9.703 -3.765 2.827 1.00 96.69 84 PRO A N 1
ATOM 667 C CA . PRO A 1 84 ? 8.305 -3.946 3.236 1.00 96.69 84 PRO A CA 1
ATOM 668 C C . PRO A 1 84 ? 8.050 -5.107 4.210 1.00 96.69 84 PRO A C 1
ATOM 670 O O . PRO A 1 84 ? 7.209 -4.989 5.092 1.00 96.69 84 PRO A O 1
ATOM 673 N N . ARG A 1 85 ? 8.805 -6.205 4.089 1.00 96.69 85 ARG A N 1
ATOM 674 C CA . ARG A 1 85 ? 8.708 -7.366 4.990 1.00 96.69 85 ARG A CA 1
ATOM 675 C C . ARG A 1 85 ? 9.139 -7.083 6.431 1.00 96.69 85 ARG A C 1
ATOM 677 O O . ARG A 1 85 ? 8.755 -7.829 7.314 1.00 96.69 85 ARG A O 1
ATOM 684 N N . ASP A 1 86 ? 9.962 -6.060 6.649 1.00 96.69 86 ASP A N 1
ATOM 685 C CA . ASP A 1 86 ? 10.489 -5.712 7.971 1.00 96.69 86 ASP A CA 1
ATOM 686 C C . ASP A 1 86 ? 9.456 -4.913 8.790 1.00 96.69 86 ASP A C 1
ATOM 688 O O . ASP A 1 86 ? 9.589 -4.800 10.003 1.00 96.69 86 ASP A O 1
ATOM 692 N N . TYR A 1 87 ? 8.427 -4.370 8.125 1.00 94.50 87 TYR A N 1
ATOM 693 C CA . TYR A 1 87 ? 7.306 -3.643 8.732 1.00 94.50 87 TYR A CA 1
ATOM 694 C C . TYR A 1 87 ? 6.089 -4.531 9.050 1.00 94.50 87 TYR A C 1
ATOM 696 O O . TYR A 1 87 ? 5.127 -4.028 9.634 1.00 94.50 87 TYR A O 1
ATOM 704 N N . ALA A 1 88 ? 6.096 -5.789 8.597 1.00 74.50 88 ALA A N 1
ATOM 705 C CA . ALA A 1 88 ? 4.956 -6.706 8.627 1.00 74.50 88 ALA A CA 1
ATOM 706 C C . ALA A 1 88 ? 4.994 -7.667 9.821 1.00 74.50 88 ALA A C 1
ATOM 708 O O . ALA A 1 88 ? 6.107 -8.085 10.213 1.00 74.50 88 ALA A O 1
#

Foldseek 3Di:
DWDFDADPVRDGPDIDDDDDDVVNVVVVVVVVVVLVVVVVVCVVVVHDDDDPDDDFDDLVVQVVVQVVQVVVVHGQDCPSGRDPVSVD

Secondary structure (DSSP, 8-state):
-EEEEE-TTS-EEEEEEPP--HHHHHHHHHHHHHHHHHHHHHHHHT--------PPPPHHHHHHHHHHHHHTT----STTS--GGGG-

pLDDT: mean 97.38, std 2.75, range [74.5, 98.75]